Protein AF-A0A931QXV2-F1 (afdb_monomer)

Secondary structure (DSSP, 8-state):
---PPP------HHHHHHHHHHHHHTTS-HHHHHHHHHIIIIIS-----HHHHHHHHHHS------HHHHHHHHHHHHTT--

Solvent-accessible surface area (backbone atoms only — not comparable to full-atom values): 5245 Å² total; per-residue (Å²): 132,82,85,79,80,91,79,90,78,92,70,60,70,65,58,53,51,52,40,48,54,51,15,60,77,66,75,51,49,52,69,54,53,52,51,49,50,45,35,72,73,70,64,48,78,75,68,68,72,55,60,67,58,52,50,52,58,70,67,47,86,66,78,90,69,54,67,79,54,53,51,52,53,51,54,59,51,58,74,70,54,134

Structure (mmCIF, N/CA/C/O backbone):
data_AF-A0A931QXV2-F1
#
_entry.id   AF-A0A931QXV2-F1
#
loop_
_atom_site.group_PDB
_atom_site.id
_atom_site.type_symbol
_atom_site.label_atom_id
_atom_site.label_alt_id
_atom_site.label_comp_id
_atom_site.label_asym_id
_atom_site.label_entity_id
_atom_site.label_seq_id
_atom_site.pdbx_PDB_ins_code
_atom_site.Cartn_x
_atom_site.Cartn_y
_atom_site.Cartn_z
_atom_site.occupancy
_atom_site.B_iso_or_equiv
_atom_site.auth_seq_id
_atom_site.auth_comp_id
_atom_site.auth_asym_id
_atom_site.auth_atom_id
_atom_site.pdbx_PDB_model_num
ATOM 1 N N . MET A 1 1 ? 12.723 0.239 18.715 1.00 43.78 1 MET A N 1
ATOM 2 C CA . MET A 1 1 ? 11.351 0.567 18.267 1.00 43.78 1 MET A CA 1
ATOM 3 C C . MET A 1 1 ? 11.408 1.915 17.569 1.00 43.78 1 MET A C 1
ATOM 5 O O . MET A 1 1 ? 11.626 2.912 18.242 1.00 43.78 1 MET A O 1
ATOM 9 N N . GLY A 1 2 ? 11.346 1.945 16.235 1.00 63.53 2 GLY A N 1
ATOM 10 C CA . GLY A 1 2 ? 11.390 3.209 15.491 1.00 63.53 2 GLY A CA 1
ATOM 11 C C . GLY A 1 2 ? 10.207 4.107 15.860 1.00 63.53 2 GLY A C 1
ATOM 12 O O . GLY A 1 2 ? 9.118 3.608 16.143 1.00 63.53 2 GLY A O 1
ATOM 13 N N . ALA A 1 3 ? 10.422 5.421 15.887 1.00 74.94 3 ALA A N 1
ATOM 14 C CA . ALA A 1 3 ? 9.389 6.377 16.265 1.00 74.94 3 ALA A CA 1
ATOM 15 C C . ALA A 1 3 ? 8.242 6.369 15.238 1.00 74.94 3 ALA A C 1
ATOM 17 O O . ALA A 1 3 ? 8.393 6.839 14.110 1.00 74.94 3 ALA A O 1
ATOM 18 N N . SER A 1 4 ? 7.077 5.843 1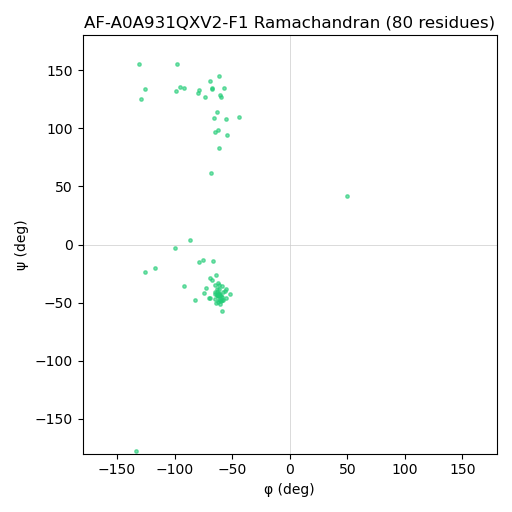5.622 1.00 83.75 4 SER A N 1
ATOM 19 C CA . SER A 1 4 ? 5.849 6.017 14.845 1.00 83.75 4 SER A CA 1
ATOM 20 C C . SER A 1 4 ? 5.421 7.484 14.880 1.00 83.75 4 SER A C 1
ATOM 22 O O . SER A 1 4 ? 5.361 8.076 15.959 1.00 83.75 4 SER A O 1
ATOM 24 N N . ARG A 1 5 ? 5.067 8.066 13.729 1.00 89.75 5 ARG A N 1
ATOM 25 C CA . ARG A 1 5 ? 4.500 9.423 13.659 1.00 89.75 5 ARG A CA 1
ATOM 26 C C . ARG A 1 5 ? 2.973 9.377 13.725 1.00 89.75 5 ARG A C 1
ATOM 28 O O . ARG A 1 5 ? 2.342 8.572 13.040 1.00 89.75 5 ARG A O 1
ATOM 35 N N . ARG A 1 6 ? 2.370 10.247 14.543 1.00 91.50 6 ARG A N 1
ATOM 36 C CA . ARG A 1 6 ? 0.909 10.391 14.623 1.00 91.50 6 ARG A CA 1
ATOM 37 C C . ARG A 1 6 ? 0.403 11.109 13.373 1.00 91.50 6 ARG A C 1
ATOM 39 O O . ARG A 1 6 ? 0.877 12.193 13.061 1.00 91.50 6 ARG A O 1
ATOM 46 N N . THR A 1 7 ? -0.571 10.508 12.700 1.00 91.81 7 THR A N 1
ATOM 47 C CA . THR A 1 7 ? -1.230 11.068 11.513 1.00 91.81 7 THR A CA 1
ATOM 48 C C . THR A 1 7 ? -2.734 11.078 11.757 1.00 91.81 7 THR A C 1
ATOM 50 O O . THR A 1 7 ? -3.276 10.089 12.253 1.00 91.81 7 THR A O 1
ATOM 53 N N . GLN A 1 8 ? -3.402 12.191 11.451 1.00 94.88 8 GLN A N 1
ATOM 54 C CA . GLN A 1 8 ? -4.862 12.281 11.454 1.00 94.88 8 GLN A CA 1
ATOM 55 C C . GLN A 1 8 ? -5.367 12.125 10.024 1.00 94.88 8 GLN A C 1
ATOM 57 O O . GLN A 1 8 ? -4.836 12.746 9.110 1.00 94.88 8 GLN A O 1
ATOM 62 N N . ILE A 1 9 ? -6.374 11.276 9.842 1.00 93.38 9 ILE A N 1
ATOM 63 C CA . ILE A 1 9 ? -6.964 10.975 8.540 1.00 93.38 9 ILE A CA 1
ATOM 64 C C . ILE A 1 9 ? -8.469 11.158 8.690 1.00 93.38 9 ILE A C 1
ATOM 66 O O . ILE A 1 9 ? -9.074 10.575 9.592 1.00 93.38 9 ILE A O 1
ATOM 70 N N . LEU A 1 10 ? -9.057 11.987 7.831 1.00 96.94 10 LEU A N 1
ATOM 71 C CA . LEU A 1 10 ? -10.506 12.072 7.694 1.00 96.94 10 LEU A CA 1
ATOM 72 C C . LEU A 1 10 ? -10.970 10.901 6.831 1.00 96.94 10 LEU A C 1
ATOM 74 O O . LEU A 1 10 ? -10.393 10.640 5.779 1.00 96.94 10 LEU A O 1
ATOM 78 N N . MET A 1 11 ? -11.982 10.183 7.302 1.00 95.56 11 MET A N 1
ATOM 79 C CA . MET A 1 11 ? -12.532 9.009 6.630 1.00 95.56 11 MET A CA 1
ATOM 80 C C . MET A 1 11 ? -14.042 9.130 6.547 1.00 95.56 11 MET A C 1
ATOM 82 O O . MET A 1 11 ? -14.661 9.767 7.406 1.00 95.56 11 MET A O 1
ATOM 86 N N . ASP A 1 12 ? -14.626 8.447 5.568 1.00 98.06 12 ASP A N 1
ATOM 87 C CA . ASP A 1 12 ? -16.060 8.229 5.558 1.00 98.06 12 ASP A CA 1
ATOM 88 C C . ASP A 1 12 ? -16.498 7.512 6.865 1.00 98.06 12 ASP A C 1
ATOM 90 O O . ASP A 1 12 ? -15.836 6.561 7.319 1.00 98.06 12 ASP A O 1
ATOM 94 N N . PRO A 1 13 ? -17.583 7.964 7.528 1.00 98.06 13 PRO A N 1
ATOM 95 C CA . PRO A 1 13 ? -18.018 7.389 8.799 1.00 98.06 13 PRO A CA 1
ATOM 96 C C . PRO A 1 13 ? -18.332 5.889 8.726 1.00 98.06 13 PRO A C 1
ATOM 98 O O . PRO A 1 13 ? -18.060 5.151 9.686 1.00 98.06 13 PRO A O 1
ATOM 101 N N . GLU A 1 14 ? -18.880 5.428 7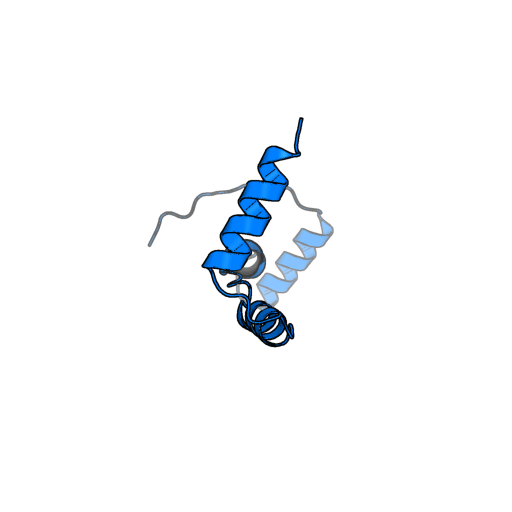.602 1.00 98.25 14 GLU A N 1
ATOM 102 C CA . GLU A 1 14 ? -19.254 4.037 7.375 1.00 98.25 14 GLU A CA 1
ATOM 103 C C . GLU A 1 14 ? -18.022 3.163 7.129 1.00 98.25 14 GLU A C 1
ATOM 105 O O . GLU A 1 14 ? -17.906 2.082 7.719 1.00 98.25 14 GLU A O 1
ATOM 1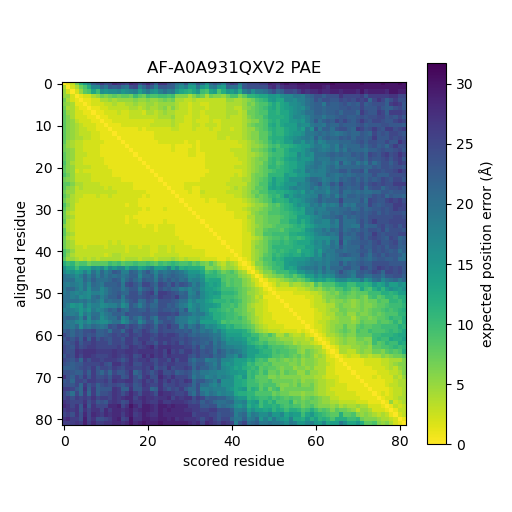10 N N . GLU A 1 15 ? -17.048 3.647 6.359 1.00 97.62 15 GLU A N 1
ATOM 111 C CA . GLU A 1 15 ? -15.748 2.985 6.191 1.00 97.62 15 GLU A CA 1
ATOM 112 C C . GLU A 1 15 ? -15.026 2.812 7.531 1.00 97.62 15 GLU A C 1
ATOM 114 O O . GLU A 1 15 ? -14.597 1.707 7.889 1.00 97.62 15 GLU A O 1
ATOM 119 N N . HIS A 1 16 ? -14.959 3.875 8.338 1.00 97.75 16 HIS A N 1
ATOM 120 C CA . HIS A 1 16 ? -14.326 3.817 9.653 1.00 97.75 16 HIS A CA 1
ATOM 121 C C . HIS A 1 16 ? -15.078 2.880 10.618 1.00 97.75 16 HIS A C 1
ATOM 123 O O . HIS A 1 16 ? -14.471 2.171 11.433 1.00 97.75 16 HIS A O 1
ATOM 129 N N . ARG A 1 17 ? -16.415 2.815 10.535 1.00 98.25 17 ARG A N 1
ATOM 130 C CA . ARG A 1 17 ? -17.225 1.834 11.279 1.00 98.25 17 ARG A CA 1
ATOM 131 C C . ARG A 1 17 ? -16.872 0.399 10.883 1.00 98.25 17 ARG A C 1
ATOM 133 O O . ARG A 1 17 ? -16.628 -0.418 11.775 1.00 98.25 17 ARG A O 1
ATOM 140 N N . ARG A 1 18 ? -16.784 0.101 9.584 1.00 98.25 18 ARG A N 1
ATOM 141 C CA . ARG A 1 18 ? -16.405 -1.227 9.068 1.00 98.25 18 ARG A CA 1
ATOM 142 C C . ARG A 1 18 ? -14.988 -1.618 9.491 1.00 98.25 18 ARG A C 1
ATOM 144 O O . ARG A 1 18 ? -14.784 -2.730 9.978 1.00 98.25 18 ARG A O 1
ATOM 151 N N . LEU A 1 19 ? -14.028 -0.694 9.414 1.00 97.69 19 LEU A N 1
ATOM 152 C CA . LEU A 1 19 ? -12.654 -0.929 9.872 1.00 97.69 19 LEU A CA 1
ATOM 153 C C . LEU A 1 19 ? -12.577 -1.244 11.367 1.00 97.69 19 LEU A C 1
ATOM 155 O O . LEU A 1 19 ? -11.862 -2.165 11.759 1.00 97.69 19 LEU A O 1
ATOM 159 N N . ARG A 1 20 ? -13.342 -0.544 12.215 1.00 98.12 20 ARG A N 1
ATOM 160 C CA . ARG A 1 20 ? -13.406 -0.853 13.656 1.00 98.12 20 ARG A CA 1
ATOM 161 C C . ARG A 1 20 ? -13.949 -2.252 13.928 1.00 98.12 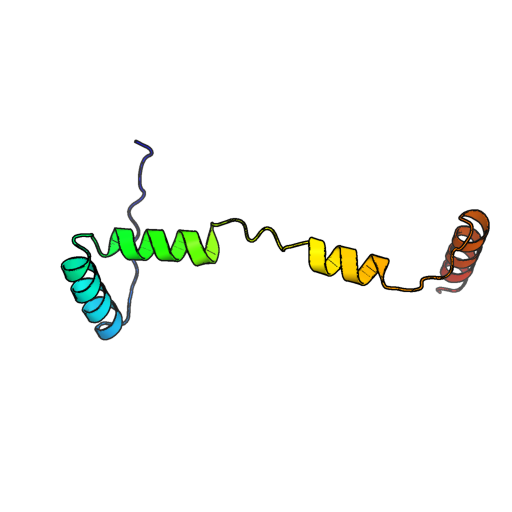20 ARG A C 1
ATOM 163 O O . ARG A 1 20 ? -13.405 -2.963 14.772 1.00 98.12 20 ARG A O 1
ATOM 170 N N . GLN A 1 21 ? -15.001 -2.666 13.222 1.00 98.44 21 GLN A N 1
ATOM 171 C CA . GLN A 1 21 ? -15.548 -4.020 13.354 1.00 98.44 21 GLN A CA 1
ATOM 172 C C . GLN A 1 21 ? -14.528 -5.078 12.916 1.00 98.44 21 GLN A C 1
ATOM 174 O O . GLN A 1 21 ? -14.322 -6.071 13.619 1.00 98.44 21 GLN A O 1
ATOM 179 N N . LEU A 1 22 ? -13.840 -4.844 11.797 1.00 98.25 22 LEU A N 1
ATOM 180 C CA . LEU A 1 22 ? -12.793 -5.731 11.300 1.00 98.25 22 LEU A CA 1
ATOM 181 C C . LEU A 1 22 ? -11.615 -5.835 12.277 1.00 98.25 22 LEU A C 1
ATOM 183 O O . LEU A 1 22 ? -11.154 -6.939 12.564 1.00 98.25 22 LEU A O 1
ATOM 187 N N . ALA A 1 23 ? -11.170 -4.707 12.832 1.00 98.06 23 ALA A N 1
ATOM 188 C CA . ALA A 1 23 ? -10.089 -4.644 13.812 1.00 98.06 23 ALA A CA 1
ATOM 189 C C . ALA A 1 23 ? -10.419 -5.473 15.063 1.00 98.06 23 ALA A C 1
ATOM 191 O O . ALA A 1 23 ? -9.603 -6.290 15.489 1.00 98.06 23 ALA A O 1
ATOM 192 N N . ARG A 1 24 ? -11.653 -5.356 15.582 1.00 98.12 24 ARG A N 1
ATOM 193 C CA . ARG A 1 24 ? -12.145 -6.178 16.704 1.00 98.12 24 ARG A CA 1
ATOM 194 C C . ARG A 1 24 ? -12.110 -7.669 16.378 1.00 98.12 24 ARG A C 1
ATOM 196 O O . ARG A 1 24 ? -11.581 -8.446 17.166 1.00 98.12 24 ARG A O 1
ATOM 203 N N . ARG A 1 25 ? -12.623 -8.070 15.208 1.00 98.00 25 ARG A N 1
ATOM 204 C CA . ARG A 1 25 ? -12.620 -9.479 14.764 1.00 98.00 25 ARG A CA 1
ATOM 205 C C . ARG A 1 25 ? -11.204 -10.040 14.624 1.00 98.00 25 ARG A C 1
ATOM 207 O O . ARG A 1 25 ? -10.971 -11.191 14.973 1.00 98.00 25 ARG A O 1
ATOM 214 N N . LYS A 1 26 ? -10.263 -9.226 14.142 1.00 97.25 26 LYS A N 1
ATOM 215 C CA . LYS A 1 26 ? -8.850 -9.591 13.960 1.00 97.25 26 LYS A CA 1
ATOM 216 C C . LYS A 1 26 ? -7.985 -9.379 15.210 1.00 97.25 26 LYS A C 1
ATOM 218 O O . LYS A 1 26 ? -6.780 -9.584 15.125 1.00 97.25 26 LYS A O 1
ATOM 223 N N . LYS A 1 27 ? -8.571 -8.972 16.347 1.00 97.88 27 LYS A N 1
ATOM 224 C CA . LYS A 1 27 ? -7.854 -8.650 17.598 1.00 97.88 27 LYS A CA 1
ATOM 225 C C . LYS A 1 27 ? -6.671 -7.691 17.374 1.00 97.88 27 LYS A C 1
ATOM 227 O O . LYS A 1 27 ? -5.596 -7.868 17.934 1.00 97.88 27 LYS A O 1
ATOM 232 N N . THR A 1 28 ? -6.870 -6.678 16.532 1.00 97.81 28 THR A N 1
ATOM 233 C CA . THR A 1 28 ? -5.858 -5.669 16.188 1.00 97.81 28 THR A CA 1
ATOM 234 C C . THR A 1 28 ? -6.451 -4.257 16.251 1.00 97.81 28 THR A C 1
ATOM 236 O O . THR A 1 28 ? -7.615 -4.078 16.608 1.00 97.81 28 THR A O 1
ATOM 239 N N . SER A 1 29 ? -5.662 -3.235 15.919 1.00 96.94 29 SER A N 1
ATOM 240 C CA . SER A 1 29 ? -6.111 -1.838 15.870 1.00 96.94 29 SER A CA 1
ATOM 241 C C . SER A 1 29 ? -6.456 -1.394 14.448 1.00 96.94 29 SER A C 1
ATOM 243 O O . SER A 1 29 ? -5.902 -1.901 13.474 1.00 96.94 29 SER A O 1
ATOM 245 N N . VAL A 1 30 ? -7.320 -0.381 14.320 1.00 96.25 30 VAL A N 1
ATOM 246 C CA . VAL A 1 30 ? -7.585 0.282 13.027 1.00 96.25 30 VAL A CA 1
ATOM 247 C C . VAL A 1 30 ? -6.287 0.817 12.415 1.00 96.25 30 VAL A C 1
ATOM 249 O O . VAL A 1 30 ? -6.054 0.644 11.224 1.00 96.25 30 VAL A O 1
ATOM 252 N N . GLY A 1 31 ? -5.401 1.387 13.238 1.00 95.12 31 GLY A N 1
ATOM 253 C CA . GLY A 1 31 ? -4.095 1.859 12.783 1.00 95.12 31 GLY A CA 1
ATOM 254 C C . GLY A 1 31 ? -3.220 0.744 12.207 1.00 95.12 31 GLY A C 1
ATOM 255 O O . GLY A 1 31 ? -2.500 0.986 11.247 1.00 95.12 31 GLY A O 1
ATOM 256 N N . GLU A 1 32 ? -3.299 -0.478 12.739 1.00 96.44 32 GLU A N 1
ATOM 257 C CA . GLU A 1 32 ? -2.553 -1.610 12.181 1.00 96.44 32 GLU A CA 1
ATOM 258 C C . GLU A 1 32 ? -3.137 -2.095 10.856 1.00 96.44 32 GLU A C 1
ATOM 260 O O . GLU A 1 32 ? -2.378 -2.412 9.941 1.00 96.44 32 GLU A O 1
ATOM 265 N N . LEU A 1 33 ? -4.466 -2.092 10.715 1.00 97.12 33 LEU A N 1
ATOM 266 C CA . LEU A 1 33 ? -5.110 -2.387 9.433 1.00 97.12 33 LEU A CA 1
ATOM 267 C C . LEU A 1 33 ? -4.687 -1.380 8.360 1.00 97.12 33 LEU A C 1
ATOM 269 O O . LEU A 1 33 ? -4.275 -1.787 7.278 1.00 97.12 33 LEU A O 1
ATOM 273 N N . ILE A 1 34 ? -4.727 -0.083 8.683 1.00 95.81 34 ILE A N 1
ATOM 274 C CA . ILE A 1 34 ? -4.315 0.987 7.765 1.00 95.81 34 ILE A CA 1
ATOM 275 C C . ILE A 1 34 ? -2.836 0.840 7.410 1.00 95.81 34 ILE A C 1
ATOM 277 O O . ILE A 1 34 ? -2.495 0.829 6.234 1.00 95.81 34 ILE A O 1
ATOM 281 N N . ARG A 1 35 ? -1.948 0.663 8.399 1.00 94.25 35 ARG A N 1
ATOM 282 C CA . ARG A 1 35 ? -0.514 0.451 8.135 1.00 94.25 35 ARG A CA 1
ATOM 283 C C . ARG A 1 35 ? -0.264 -0.767 7.254 1.00 94.25 35 ARG A C 1
ATOM 285 O O . ARG A 1 35 ? 0.587 -0.703 6.376 1.00 94.25 35 ARG A O 1
ATOM 292 N N . THR A 1 36 ? -0.990 -1.860 7.478 1.00 95.00 36 THR A N 1
ATOM 293 C CA . THR A 1 36 ? -0.864 -3.079 6.670 1.00 95.00 36 THR A CA 1
ATOM 294 C C . THR A 1 36 ? -1.305 -2.837 5.233 1.00 95.00 36 THR A C 1
ATOM 296 O O . THR A 1 36 ? -0.561 -3.175 4.321 1.00 95.00 36 THR A O 1
ATOM 299 N N . ALA A 1 37 ? -2.456 -2.193 5.028 1.00 94.69 37 ALA A N 1
ATOM 300 C CA . ALA A 1 37 ? -2.938 -1.841 3.696 1.00 94.69 37 ALA A CA 1
ATOM 301 C C . ALA A 1 37 ? -1.972 -0.890 2.975 1.00 94.69 37 ALA A C 1
ATOM 303 O O . ALA A 1 37 ? -1.653 -1.112 1.813 1.00 94.69 37 ALA A O 1
ATOM 304 N N . VAL A 1 38 ? -1.455 0.127 3.674 1.00 93.88 38 VAL A N 1
ATOM 305 C CA . VAL A 1 38 ? -0.473 1.069 3.121 1.00 93.88 38 VAL A CA 1
ATOM 306 C C . VAL A 1 38 ? 0.809 0.354 2.717 1.00 93.88 38 VAL A C 1
ATOM 308 O O . VAL A 1 38 ? 1.306 0.599 1.622 1.00 93.88 38 VAL A O 1
ATOM 311 N N . ARG A 1 39 ? 1.326 -0.551 3.562 1.00 93.19 39 ARG A N 1
ATOM 312 C CA . ARG A 1 39 ? 2.493 -1.363 3.205 1.00 93.19 39 ARG A CA 1
ATOM 313 C C . ARG A 1 39 ? 2.216 -2.175 1.947 1.00 93.19 39 ARG A C 1
ATOM 315 O O . ARG A 1 39 ? 2.902 -1.952 0.969 1.00 93.19 39 ARG A O 1
ATOM 322 N N . ALA A 1 40 ? 1.172 -2.997 1.934 1.00 90.38 40 ALA A N 1
ATOM 323 C CA . ALA A 1 40 ? 0.867 -3.869 0.799 1.00 90.38 40 ALA A CA 1
ATOM 324 C C . ALA A 1 40 ? 0.561 -3.114 -0.510 1.00 90.38 40 ALA A C 1
ATOM 326 O O . ALA A 1 40 ? 0.853 -3.600 -1.594 1.00 90.38 40 ALA A O 1
ATOM 327 N N . THR A 1 41 ? -0.049 -1.928 -0.424 1.00 91.19 41 THR A N 1
ATOM 328 C CA . THR A 1 41 ? -0.516 -1.199 -1.618 1.00 91.19 41 THR A CA 1
ATOM 329 C C . THR A 1 41 ? 0.527 -0.225 -2.160 1.00 91.19 41 THR A C 1
ATOM 331 O O . THR A 1 41 ? 0.597 -0.025 -3.368 1.00 91.19 41 THR A O 1
ATOM 334 N N . TYR A 1 42 ? 1.307 0.416 -1.283 1.00 88.75 42 TYR A N 1
ATOM 335 C CA . TYR A 1 42 ? 2.147 1.558 -1.663 1.00 88.75 42 TYR A CA 1
ATOM 336 C C . TYR A 1 42 ? 3.627 1.420 -1.300 1.00 88.75 42 TYR A C 1
ATOM 338 O O . TYR A 1 42 ? 4.436 2.135 -1.884 1.00 88.75 42 TYR A O 1
ATOM 346 N N . LEU A 1 43 ? 3.991 0.594 -0.309 1.00 87.56 43 LEU A N 1
ATOM 347 C CA . LEU A 1 43 ? 5.371 0.545 0.209 1.00 87.56 43 LEU A CA 1
ATOM 348 C C . LEU A 1 43 ? 6.067 -0.798 0.004 1.00 87.56 43 LEU A C 1
ATOM 350 O O . LEU A 1 43 ? 7.293 -0.850 0.076 1.00 87.56 43 LEU A O 1
ATOM 354 N N . GLU A 1 44 ? 5.318 -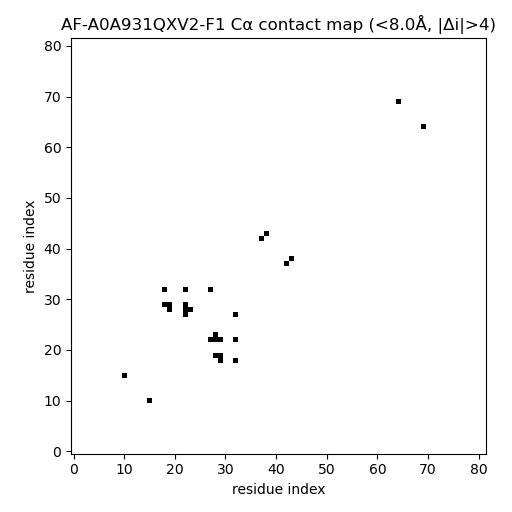1.878 -0.207 1.00 82.12 44 GLU A N 1
ATOM 355 C CA . GLU A 1 44 ? 5.878 -3.108 -0.734 1.00 82.12 44 GLU A CA 1
ATOM 356 C C . GLU A 1 44 ? 6.460 -2.744 -2.093 1.00 82.12 44 GLU A C 1
ATOM 358 O O . GLU A 1 44 ? 5.759 -2.116 -2.897 1.00 82.12 44 GLU A O 1
ATOM 363 N N . PRO A 1 45 ? 7.740 -3.061 -2.348 1.00 69.38 45 PRO A N 1
ATOM 364 C CA . PRO A 1 45 ? 8.268 -2.927 -3.680 1.00 69.38 45 PRO A CA 1
ATOM 365 C C . PRO A 1 45 ? 7.352 -3.761 -4.569 1.00 69.38 45 PRO A C 1
ATOM 367 O O . PRO A 1 45 ? 7.391 -4.990 -4.542 1.00 69.38 45 PRO A O 1
ATOM 370 N N . GLN A 1 46 ? 6.533 -3.096 -5.382 1.00 64.19 46 GLN A N 1
ATOM 371 C CA . GLN A 1 46 ? 6.261 -3.630 -6.697 1.00 64.19 46 GLN A CA 1
ATOM 372 C C . GLN A 1 46 ? 7.635 -3.653 -7.356 1.00 64.19 46 GLN A C 1
ATOM 374 O O . GLN A 1 46 ? 8.029 -2.720 -8.056 1.00 64.19 46 GLN A O 1
ATOM 379 N N . GLU A 1 47 ? 8.413 -4.704 -7.084 1.00 63.72 47 GLU A N 1
ATOM 380 C CA . GLU A 1 47 ? 9.289 -5.219 -8.108 1.00 63.72 47 GLU A CA 1
ATOM 381 C C . GLU A 1 47 ? 8.335 -5.468 -9.262 1.00 63.72 47 GLU A C 1
ATOM 383 O O . GLU A 1 47 ? 7.591 -6.445 -9.281 1.00 63.72 47 GLU A O 1
ATOM 388 N N . LEU A 1 48 ? 8.235 -4.464 -10.139 1.00 66.12 48 LEU A N 1
ATOM 389 C CA . LEU A 1 48 ? 7.679 -4.618 -11.464 1.00 66.12 48 LEU A CA 1
ATOM 390 C C . LEU A 1 48 ? 8.319 -5.902 -11.932 1.00 66.12 48 LEU A C 1
ATOM 392 O O . LEU A 1 48 ? 9.545 -5.923 -12.059 1.00 66.12 48 LEU A O 1
ATOM 396 N N . ASP A 1 49 ? 7.534 -6.969 -12.036 1.00 73.81 49 ASP A N 1
ATOM 397 C CA . ASP A 1 49 ? 8.078 -8.242 -12.446 1.00 73.81 49 ASP A CA 1
ATOM 398 C C . ASP A 1 49 ? 8.606 -8.002 -13.856 1.00 73.81 49 ASP A C 1
ATOM 400 O O . ASP A 1 49 ? 7.859 -7.861 -14.828 1.00 73.81 49 ASP A O 1
ATOM 404 N N . ARG A 1 50 ? 9.920 -7.782 -13.940 1.00 80.88 50 ARG A N 1
ATOM 405 C CA . ARG A 1 50 ? 10.578 -7.418 -15.189 1.00 80.88 50 ARG A CA 1
ATOM 406 C C . ARG A 1 50 ? 10.691 -8.647 -16.064 1.00 80.88 50 ARG A C 1
ATOM 408 O O . ARG A 1 50 ? 10.970 -8.491 -17.246 1.00 80.88 50 ARG A O 1
ATOM 415 N N . LYS A 1 51 ? 10.471 -9.845 -15.515 1.00 85.38 51 LYS A N 1
ATOM 416 C CA . LYS A 1 51 ? 10.590 -11.098 -16.242 1.00 85.38 51 LYS A CA 1
ATOM 417 C C . LYS A 1 51 ? 9.616 -11.156 -17.427 1.00 85.38 51 LYS A C 1
ATOM 419 O O . LYS A 1 51 ? 10.131 -11.304 -18.527 1.00 85.38 51 LYS A O 1
ATOM 424 N N . PRO A 1 52 ? 8.300 -10.892 -17.294 1.00 87.19 52 PRO 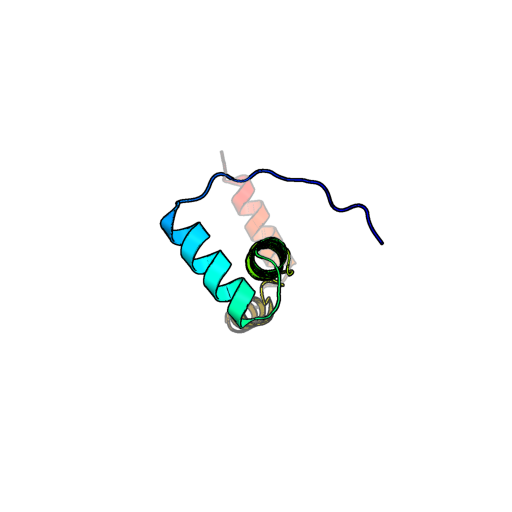A N 1
ATOM 425 C CA . PRO A 1 52 ? 7.397 -10.771 -18.443 1.00 87.19 52 PRO A CA 1
ATOM 426 C C . PRO A 1 52 ? 7.833 -9.740 -19.493 1.00 87.19 52 PRO A C 1
ATOM 428 O O . PRO A 1 52 ? 7.694 -9.976 -20.690 1.00 87.19 52 PRO A O 1
ATOM 431 N N . ILE A 1 53 ? 8.378 -8.595 -19.066 1.00 88.38 53 ILE A N 1
ATOM 432 C CA . ILE A 1 53 ? 8.839 -7.536 -19.981 1.00 88.38 53 ILE A CA 1
ATOM 433 C C . ILE A 1 53 ? 10.077 -8.003 -20.753 1.00 88.38 53 ILE A C 1
ATOM 435 O O . ILE A 1 53 ? 10.158 -7.840 -21.968 1.00 88.38 53 ILE A O 1
ATOM 439 N N . VAL A 1 54 ? 11.041 -8.600 -20.054 1.00 89.31 54 VAL A N 1
ATOM 440 C CA . VAL A 1 54 ? 12.263 -9.150 -20.645 1.00 89.31 54 VAL A CA 1
ATOM 441 C C . VAL A 1 54 ? 11.932 -10.323 -21.565 1.00 89.31 54 VAL A C 1
ATOM 443 O O . VAL A 1 54 ? 12.457 -10.379 -22.669 1.00 89.31 54 VAL A O 1
ATOM 446 N N . GLU A 1 55 ? 11.033 -11.222 -21.164 1.00 91.56 55 GLU A N 1
ATOM 447 C CA . GLU A 1 55 ? 10.543 -12.321 -22.002 1.00 91.56 55 GLU A CA 1
ATOM 448 C C . GLU A 1 55 ? 9.874 -11.792 -23.273 1.00 91.56 55 GLU A C 1
ATOM 450 O O . GLU A 1 55 ? 10.188 -12.272 -24.360 1.00 91.56 55 GLU A O 1
ATOM 455 N N . ALA A 1 56 ? 9.039 -10.754 -23.169 1.00 91.44 56 ALA A N 1
ATOM 456 C CA . ALA A 1 56 ? 8.441 -10.109 -24.334 1.00 91.44 56 ALA A CA 1
ATOM 457 C C . ALA A 1 56 ? 9.503 -9.512 -25.273 1.00 91.44 56 ALA A C 1
ATOM 459 O O . ALA A 1 56 ? 9.416 -9.716 -26.480 1.00 91.44 56 ALA A O 1
ATOM 460 N N . ILE A 1 57 ? 10.528 -8.832 -24.741 1.00 89.50 57 ILE A N 1
ATOM 461 C CA . ILE A 1 57 ? 11.645 -8.288 -25.536 1.00 89.50 57 ILE A CA 1
ATOM 462 C C . ILE A 1 57 ? 12.438 -9.410 -26.218 1.00 89.50 57 ILE A C 1
ATOM 464 O O . ILE A 1 57 ? 12.778 -9.287 -27.389 1.00 89.50 57 ILE A O 1
ATOM 468 N N . LEU A 1 58 ? 12.725 -10.507 -25.514 1.00 88.06 58 LEU A N 1
ATOM 469 C CA . LEU A 1 58 ? 13.469 -11.644 -26.067 1.00 88.06 58 LEU A CA 1
ATOM 470 C C . LEU A 1 58 ? 12.668 -12.418 -27.123 1.00 88.06 58 LEU A C 1
ATOM 472 O O . LEU A 1 58 ? 13.259 -12.996 -28.029 1.00 88.06 58 LEU A O 1
ATOM 476 N N . GLN A 1 59 ? 11.337 -12.426 -27.018 1.00 92.31 59 GLN A N 1
ATOM 477 C CA . GLN A 1 59 ? 10.441 -12.998 -28.027 1.00 92.31 59 GLN A CA 1
ATOM 478 C C . GLN A 1 59 ? 10.236 -12.089 -29.239 1.00 92.31 59 GLN A C 1
ATOM 480 O O . GLN A 1 59 ? 9.745 -12.554 -30.272 1.00 92.31 59 GLN A O 1
ATOM 485 N N . MET A 1 60 ? 10.601 -10.806 -29.155 1.00 89.44 60 MET A N 1
ATOM 486 C CA . MET A 1 60 ? 10.671 -9.986 -30.354 1.00 89.44 60 MET A CA 1
ATOM 487 C C . MET A 1 60 ? 11.748 -10.597 -31.255 1.00 89.44 60 MET A C 1
ATOM 489 O O . MET A 1 60 ? 12.929 -10.588 -30.916 1.00 89.44 60 MET A O 1
ATOM 493 N N . ASN A 1 61 ? 11.344 -11.114 -32.419 1.00 80.81 61 ASN A N 1
ATOM 494 C CA . ASN A 1 61 ? 12.246 -11.532 -33.497 1.00 80.81 61 ASN A CA 1
ATOM 495 C C . ASN A 1 61 ? 12.922 -10.297 -34.118 1.00 80.81 61 ASN A C 1
ATOM 497 O O . ASN A 1 61 ? 12.717 -9.966 -35.287 1.00 80.81 61 ASN A O 1
ATOM 501 N N . LEU A 1 62 ? 13.681 -9.562 -33.307 1.00 80.88 62 LEU A N 1
ATOM 502 C CA . LEU A 1 62 ? 14.415 -8.391 -33.741 1.00 80.88 62 LEU A CA 1
ATOM 503 C C . LEU A 1 62 ? 15.524 -8.851 -34.687 1.00 80.88 62 LEU A C 1
ATOM 505 O O . LEU A 1 62 ? 16.231 -9.820 -34.392 1.00 80.88 62 LEU A O 1
ATOM 509 N N . PRO A 1 63 ? 15.702 -8.171 -35.827 1.00 80.38 63 PRO A N 1
ATOM 510 C CA . PRO A 1 63 ? 16.793 -8.490 -36.723 1.00 80.38 63 PRO A CA 1
ATOM 511 C C . PRO A 1 63 ? 18.117 -8.292 -35.983 1.00 80.38 63 PRO A C 1
ATOM 513 O O . PRO A 1 63 ? 18.372 -7.231 -35.410 1.00 80.38 63 PRO A O 1
ATOM 516 N N . ALA A 1 64 ? 18.979 -9.307 -36.024 1.00 79.25 64 ALA A N 1
ATOM 517 C CA . ALA A 1 64 ? 20.346 -9.185 -35.545 1.00 79.25 64 ALA A CA 1
ATOM 518 C C . ALA A 1 64 ? 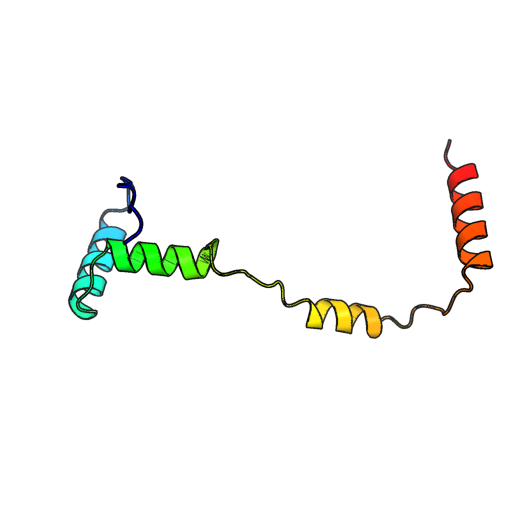21.089 -8.185 -36.444 1.00 79.25 64 ALA A C 1
ATOM 520 O O . ALA A 1 64 ? 21.542 -8.515 -37.541 1.00 79.25 64 ALA A O 1
ATOM 521 N N . ILE A 1 65 ? 21.160 -6.930 -36.006 1.00 85.06 65 ILE A N 1
ATOM 522 C CA . ILE A 1 65 ? 21.859 -5.864 -36.715 1.00 85.06 65 ILE A CA 1
ATOM 523 C C . ILE A 1 65 ? 23.271 -5.714 -36.156 1.00 85.06 65 ILE A C 1
ATOM 525 O O . ILE A 1 65 ? 23.493 -5.714 -34.946 1.00 85.06 65 ILE A O 1
ATOM 529 N N . SER A 1 66 ? 24.255 -5.573 -37.044 1.00 88.75 66 SER A N 1
ATOM 530 C CA . SER A 1 66 ? 25.607 -5.239 -36.612 1.00 88.75 66 SER A CA 1
ATOM 531 C C . SER A 1 66 ? 25.645 -3.806 -36.090 1.00 88.75 66 SER A C 1
ATOM 533 O O . SER A 1 66 ? 25.052 -2.896 -36.677 1.00 88.75 66 SER A O 1
ATOM 535 N N . TRP A 1 67 ? 26.404 -3.584 -35.019 1.00 86.31 67 TRP A N 1
ATOM 536 C CA . TRP A 1 67 ? 26.573 -2.256 -34.428 1.00 86.31 67 TRP A CA 1
ATOM 537 C C . TRP A 1 67 ? 26.986 -1.197 -35.464 1.00 86.31 67 TRP A C 1
ATOM 539 O O . TRP A 1 67 ? 26.414 -0.112 -35.520 1.00 86.31 67 TRP A O 1
ATOM 549 N N . ASN A 1 68 ? 27.908 -1.543 -36.367 1.00 90.81 68 ASN A N 1
ATOM 550 C CA . ASN A 1 68 ? 28.386 -0.643 -37.421 1.00 90.81 68 ASN A CA 1
ATOM 551 C C . ASN A 1 68 ? 27.301 -0.244 -38.435 1.00 90.81 68 ASN A C 1
ATOM 553 O O . ASN A 1 68 ? 27.427 0.790 -39.094 1.00 90.81 68 ASN A O 1
ATOM 557 N N . ARG A 1 69 ? 26.272 -1.078 -38.625 1.00 88.00 69 ARG A N 1
ATOM 558 C CA . ARG A 1 69 ? 25.123 -0.755 -39.476 1.00 88.00 69 ARG A CA 1
ATOM 559 C C . ARG A 1 69 ? 24.114 0.095 -38.708 1.00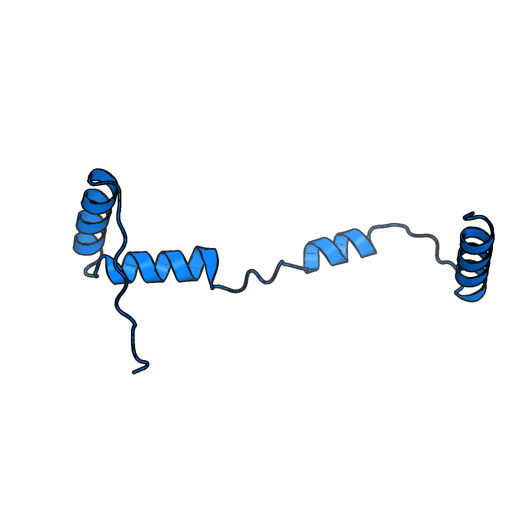 88.00 69 ARG A C 1
ATOM 561 O O . ARG A 1 69 ? 23.750 1.155 -39.205 1.00 88.00 69 ARG A O 1
ATOM 568 N N . ALA A 1 70 ? 23.763 -0.312 -37.488 1.00 88.75 70 ALA A N 1
ATOM 569 C CA . ALA A 1 70 ? 22.853 0.437 -36.621 1.00 88.75 70 ALA A CA 1
ATOM 570 C C . ALA A 1 70 ? 23.339 1.880 -36.398 1.00 88.75 70 ALA A C 1
ATOM 572 O O . ALA A 1 70 ? 22.581 2.828 -36.572 1.00 88.75 70 ALA A O 1
ATOM 573 N N . ARG A 1 71 ? 24.634 2.058 -36.110 1.00 90.19 71 ARG A N 1
ATOM 574 C CA . ARG A 1 71 ? 25.253 3.376 -35.923 1.00 90.19 71 ARG A CA 1
ATOM 575 C C . ARG A 1 71 ? 25.098 4.280 -37.148 1.00 90.19 71 ARG A C 1
ATOM 577 O O . ARG A 1 71 ? 24.684 5.424 -37.005 1.00 90.19 71 ARG A O 1
ATOM 584 N N . ARG A 1 72 ? 25.397 3.762 -38.346 1.00 91.31 72 ARG A N 1
ATOM 585 C CA . ARG A 1 72 ? 25.279 4.527 -39.599 1.00 91.31 72 ARG A CA 1
ATOM 586 C C . ARG A 1 72 ? 23.840 4.941 -39.888 1.00 91.31 72 ARG A C 1
ATOM 588 O O . ARG A 1 72 ? 23.616 6.061 -40.329 1.00 91.31 72 ARG A O 1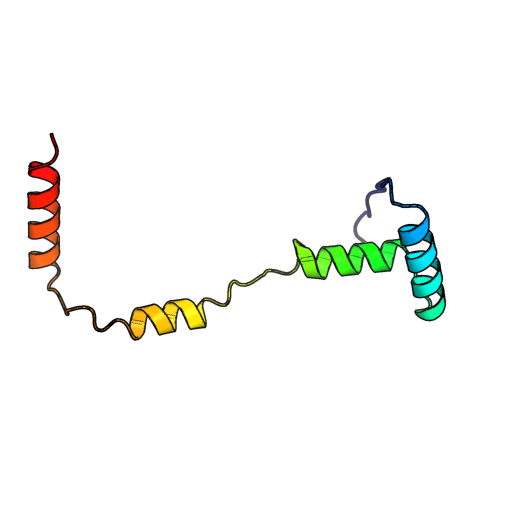
ATOM 595 N N . GLU A 1 73 ? 22.877 4.055 -39.641 1.00 88.00 73 GLU A N 1
ATOM 596 C CA . GLU A 1 73 ? 21.452 4.357 -39.822 1.00 88.00 73 GLU A CA 1
ATOM 597 C C . GLU A 1 73 ? 20.978 5.445 -38.839 1.00 88.00 73 GLU A C 1
ATOM 599 O O . GLU A 1 73 ? 20.287 6.374 -39.254 1.00 88.00 73 GLU A O 1
ATOM 604 N N . ILE A 1 74 ? 21.417 5.395 -37.574 1.00 89.31 74 ILE A N 1
ATOM 605 C CA . ILE A 1 74 ? 21.109 6.415 -36.554 1.00 89.31 74 ILE A CA 1
ATOM 606 C C . ILE A 1 74 ? 21.710 7.779 -36.927 1.00 89.31 74 ILE A C 1
ATOM 608 O O . ILE A 1 74 ? 20.996 8.782 -36.933 1.00 89.31 74 ILE A O 1
ATOM 612 N N . GLU A 1 75 ? 23.001 7.828 -37.271 1.00 92.25 75 GLU A N 1
ATOM 613 C CA . GLU A 1 75 ? 23.694 9.066 -37.663 1.00 92.25 75 GLU A CA 1
ATOM 614 C C . GLU A 1 75 ? 23.058 9.686 -38.921 1.00 92.25 75 GLU A C 1
ATOM 616 O O . GLU A 1 75 ? 22.802 10.891 -38.967 1.00 92.25 75 GLU A O 1
ATOM 621 N N . ALA A 1 76 ? 22.723 8.861 -39.920 1.00 88.69 76 ALA A N 1
ATOM 622 C CA . ALA A 1 76 ? 22.055 9.308 -41.140 1.00 88.69 76 ALA A CA 1
ATOM 623 C C . ALA A 1 76 ? 20.614 9.788 -40.903 1.00 88.69 76 ALA A C 1
ATOM 625 O O . ALA A 1 76 ? 20.138 10.644 -41.648 1.00 88.69 76 ALA A O 1
ATOM 626 N N . GLY A 1 77 ? 19.914 9.235 -39.909 1.00 86.00 77 GLY A N 1
ATOM 627 C CA . GLY A 1 77 ? 18.596 9.704 -39.483 1.00 86.00 77 GLY A CA 1
ATOM 628 C C . GLY A 1 77 ? 18.670 11.062 -38.787 1.00 86.00 77 GLY A C 1
ATOM 629 O O . GLY A 1 77 ? 17.927 11.970 -39.148 1.00 86.00 77 GLY A O 1
ATOM 630 N N . HIS A 1 78 ? 19.616 11.234 -37.858 1.00 83.00 78 HIS A N 1
ATOM 631 C CA . HIS A 1 78 ? 19.829 12.500 -37.149 1.00 83.00 78 HIS A CA 1
ATOM 632 C C . HIS A 1 78 ? 20.243 13.636 -38.094 1.00 83.00 78 HIS A C 1
ATOM 634 O O . HIS A 1 78 ? 19.782 14.759 -37.943 1.00 83.00 78 HIS A O 1
ATOM 640 N N . ALA A 1 79 ? 21.074 13.355 -39.101 1.00 78.81 79 ALA A N 1
ATOM 641 C CA . ALA A 1 79 ? 21.487 14.347 -40.097 1.00 78.81 79 ALA A CA 1
ATOM 642 C C . ALA A 1 79 ? 20.343 14.841 -41.010 1.00 78.81 79 ALA A C 1
ATOM 644 O O . ALA A 1 79 ? 20.519 15.822 -41.727 1.00 78.81 79 ALA A O 1
ATOM 645 N N . ARG A 1 80 ? 19.192 14.152 -41.023 1.00 69.94 80 ARG A N 1
ATOM 646 C CA . ARG A 1 80 ? 17.992 14.530 -41.794 1.00 69.94 80 ARG A CA 1
ATOM 647 C C . ARG A 1 80 ? 16.930 15.235 -40.953 1.00 69.94 80 ARG A C 1
ATOM 649 O O . ARG A 1 80 ? 15.893 15.606 -41.500 1.00 69.94 80 ARG A O 1
ATOM 656 N N . LEU A 1 81 ? 17.151 15.371 -39.648 1.00 64.88 81 LEU A N 1
ATOM 657 C CA . LEU A 1 81 ? 16.306 16.205 -38.803 1.00 64.88 81 LEU A CA 1
ATOM 658 C C . LEU A 1 81 ? 16.721 17.673 -39.024 1.00 64.88 81 LEU A C 1
ATOM 660 O O . LEU A 1 81 ? 17.924 17.931 -39.090 1.00 64.88 81 LEU A O 1
ATOM 664 N N . PRO A 1 82 ? 15.761 18.595 -39.223 1.00 61.50 82 PRO A N 1
ATOM 665 C CA . PRO A 1 82 ? 16.040 20.006 -39.486 1.00 61.50 82 PRO A CA 1
ATOM 666 C C . PRO A 1 82 ? 16.706 20.719 -38.305 1.00 61.50 82 PRO A C 1
ATOM 668 O O . PRO A 1 82 ? 16.450 20.320 -37.144 1.00 61.50 82 PRO A O 1
#

Radius of gyration: 26.2 Å; Cα contacts (8 Å, |Δi|>4): 14; chains: 1; bounding box: 48×33×60 Å

Foldseek 3Di:
DDDDDDDDDDDDPVVVVVLCVVCVVVVHDSVVVVVVCCCVPPVPPPPVVCVVVVVVVVPPPDPPDDPVRVVVVVVVVVVPDD

Nearest PDB structures (foldseek):
  1b28-assembly1_A  TM=7.921E-01  e=9.740E-01  Lederbergvirus P22
  3veb-assembly1_B  TM=5.644E-01  e=3.371E-01  Yersinia pestis

Mean predicted aligned error: 12.35 Å

Sequence (82 aa):
MGASRRTQILMDPEEHRRLRQLARRKKTSVGELIRTAVRATYLEPQELDRKPIVEAILQMNLPAISWNRARREIEAGHARLP

pLDDT: mean 88.02, std 10.82, range [43.78, 98.44]